Protein AF-A0A2V8R9N8-F1 (afdb_monomer)

Solvent-accessible surface area (backbone atoms only — not comparable to full-atom values): 4478 Å² total; per-residue (Å²): 58,34,41,38,32,28,39,46,69,18,46,79,76,45,76,43,81,78,48,65,99,43,73,70,58,42,52,53,50,53,62,51,58,74,70,62,80,52,66,64,37,57,47,100,85,67,46,67,32,70,45,78,47,79,48,75,79,46,79,46,73,58,96,87,42,83,41,80,49,79,83,78,127

Foldseek 3Di:
DKKWKAFQQQQTPDIDDPDDPDPVRVVVVVVVVNPDGDHGDADPVRGRDMDIDDDDWDWDQDPNDTDTDDPDD

pLDDT: mean 88.59, std 8.7, range [45.38, 95.56]

Nearest PDB structures (foldseek):
  6i97-assembly1_E  TM=7.916E-01  e=1.900E-01  Pseudomonas aeruginosa
  6owt-assembly1_S  TM=3.379E-01  e=6.836E-01  Rattus norvegicus
  7uxh-assembly1_i  TM=2.748E-01  e=2.048E+00  Homo sapiens
  7k5b-assembly1_F  TM=2.755E-01  e=3.139E+00  Tetrahymena thermophila

Structure (mmCIF, N/CA/C/O backbone):
data_AF-A0A2V8R9N8-F1
#
_entry.id   AF-A0A2V8R9N8-F1
#
loop_
_atom_site.group_PDB
_atom_site.id
_atom_site.type_symbol
_atom_site.label_atom_id
_atom_site.label_alt_id
_atom_site.label_comp_id
_atom_site.label_asym_id
_atom_site.label_entity_id
_atom_site.label_seq_id
_atom_site.pdbx_PDB_ins_code
_atom_site.Cartn_x
_atom_site.Cartn_y
_atom_site.Cartn_z
_atom_site.occupancy
_atom_site.B_iso_or_equiv
_atom_site.auth_seq_id
_atom_site.auth_comp_id
_atom_site.auth_asym_id
_atom_site.auth_atom_id
_atom_site.pdbx_PDB_model_num
ATOM 1 N N . MET A 1 1 ? -6.697 5.911 2.024 1.00 91.06 1 MET A N 1
ATOM 2 C CA . MET A 1 1 ? -5.968 5.977 0.741 1.00 91.06 1 MET A CA 1
ATOM 3 C C . MET A 1 1 ? -4.469 6.139 0.979 1.00 91.06 1 MET A C 1
ATOM 5 O O . MET A 1 1 ? -4.068 6.929 1.829 1.00 91.06 1 MET A O 1
ATOM 9 N N . ALA A 1 2 ? -3.652 5.418 0.213 1.00 94.00 2 ALA A N 1
ATOM 10 C CA . ALA A 1 2 ? -2.194 5.486 0.219 1.00 94.00 2 ALA A CA 1
ATOM 11 C C . ALA A 1 2 ? -1.667 5.937 -1.153 1.00 94.00 2 ALA A C 1
ATOM 13 O O . ALA A 1 2 ? -2.203 5.535 -2.186 1.00 94.00 2 ALA A O 1
ATOM 14 N N . LEU A 1 3 ? -0.610 6.745 -1.160 1.00 95.56 3 LEU A N 1
ATOM 15 C CA . LEU A 1 3 ? 0.200 7.063 -2.333 1.00 95.56 3 LEU A CA 1
ATOM 16 C C . LEU A 1 3 ? 1.472 6.215 -2.287 1.00 95.56 3 LEU A C 1
ATOM 18 O O . LEU A 1 3 ? 2.203 6.260 -1.297 1.00 95.56 3 LEU A O 1
ATOM 22 N N . LEU A 1 4 ? 1.720 5.439 -3.336 1.00 94.94 4 LEU A N 1
ATOM 23 C CA . LEU A 1 4 ? 2.877 4.561 -3.466 1.00 94.94 4 LEU A CA 1
ATOM 24 C C . LEU A 1 4 ? 3.760 5.064 -4.601 1.00 94.94 4 LEU A C 1
ATOM 26 O O . LEU A 1 4 ? 3.255 5.438 -5.658 1.00 94.94 4 LEU A O 1
ATOM 30 N N . GLN A 1 5 ? 5.071 5.014 -4.393 1.00 94.88 5 GLN A N 1
ATOM 31 C CA . GLN A 1 5 ? 6.056 5.264 -5.438 1.00 94.88 5 GLN A CA 1
ATOM 32 C C . GLN A 1 5 ? 6.932 4.029 -5.609 1.00 94.88 5 GLN A C 1
ATOM 34 O O . GLN A 1 5 ? 7.505 3.529 -4.636 1.00 94.88 5 GLN A O 1
ATOM 39 N N . LEU A 1 6 ? 7.026 3.551 -6.846 1.00 93.31 6 LEU A N 1
ATOM 40 C CA . LEU A 1 6 ? 7.871 2.438 -7.253 1.00 93.31 6 LEU A CA 1
ATOM 41 C C . LEU A 1 6 ? 8.996 2.945 -8.156 1.00 93.31 6 LEU A C 1
ATOM 43 O O . LEU A 1 6 ? 8.777 3.823 -8.997 1.00 93.31 6 LEU A O 1
ATOM 47 N N . ASP A 1 7 ? 10.184 2.369 -8.006 1.00 91.62 7 ASP A N 1
ATOM 48 C CA . ASP A 1 7 ? 11.250 2.539 -8.989 1.00 91.62 7 ASP A CA 1
ATOM 49 C C . ASP A 1 7 ? 11.047 1.645 -10.227 1.00 91.62 7 ASP A C 1
ATOM 51 O O . ASP A 1 7 ? 10.120 0.837 -10.308 1.00 91.62 7 ASP A O 1
ATOM 55 N N . GLU A 1 8 ? 11.951 1.785 -11.194 1.00 90.69 8 GLU A N 1
ATOM 56 C CA . GLU A 1 8 ? 11.968 1.044 -12.464 1.00 90.69 8 GLU A CA 1
ATOM 57 C C . GLU A 1 8 ? 12.093 -0.483 -12.298 1.00 90.69 8 GLU A C 1
ATOM 59 O O . GLU A 1 8 ? 11.785 -1.237 -13.221 1.00 90.69 8 GLU A O 1
ATOM 64 N N . SER A 1 9 ? 12.522 -0.960 -11.126 1.00 88.12 9 SER A N 1
ATOM 65 C CA . SER A 1 9 ? 12.609 -2.387 -10.793 1.00 88.12 9 SER A CA 1
ATOM 66 C C . SER A 1 9 ? 11.362 -2.920 -10.079 1.00 88.12 9 SER A C 1
ATOM 68 O O . SER A 1 9 ? 11.340 -4.070 -9.643 1.00 88.12 9 SER A O 1
ATOM 70 N N . GLY A 1 10 ? 10.328 -2.085 -9.912 1.00 87.00 10 GLY A N 1
ATOM 71 C CA . GLY A 1 10 ? 9.131 -2.432 -9.145 1.00 87.00 10 GLY A CA 1
ATOM 72 C C . GLY A 1 10 ? 9.350 -2.418 -7.629 1.00 87.00 10 GLY A C 1
ATOM 73 O O . GLY A 1 10 ? 8.520 -2.929 -6.872 1.00 87.00 10 GLY A O 1
ATOM 74 N N . ARG A 1 11 ? 10.458 -1.846 -7.137 1.00 89.94 11 ARG A N 1
ATOM 75 C CA . ARG A 1 11 ? 10.681 -1.715 -5.694 1.00 89.94 11 ARG A CA 1
ATOM 76 C C . ARG A 1 11 ? 9.943 -0.509 -5.154 1.00 89.94 11 ARG A C 1
ATOM 78 O O . ARG A 1 11 ? 10.012 0.582 -5.709 1.00 89.94 11 ARG A O 1
ATOM 85 N N . LEU A 1 12 ? 9.283 -0.710 -4.021 1.00 92.69 12 LEU A N 1
ATOM 86 C CA . LEU A 1 12 ? 8.617 0.352 -3.288 1.00 92.69 12 LEU A CA 1
ATOM 87 C C . LEU A 1 12 ? 9.649 1.284 -2.649 1.00 92.69 12 LEU A C 1
ATOM 89 O O . LEU A 1 12 ? 10.356 0.883 -1.727 1.00 92.69 12 LEU A O 1
ATOM 93 N N . VAL A 1 13 ? 9.723 2.521 -3.139 1.00 93.81 13 VAL A N 1
ATOM 94 C CA . VAL A 1 13 ? 10.654 3.543 -2.635 1.00 93.81 13 VAL A CA 1
ATOM 95 C C . VAL A 1 13 ? 9.999 4.493 -1.640 1.00 93.81 13 VAL A C 1
ATOM 97 O O . VAL A 1 13 ? 10.680 5.046 -0.781 1.00 93.81 13 VAL A O 1
ATOM 100 N N . SER A 1 14 ? 8.679 4.675 -1.724 1.00 94.44 14 SER A N 1
ATOM 101 C CA . SER A 1 14 ? 7.931 5.526 -0.799 1.00 94.44 14 SER A CA 1
ATOM 102 C C . SER A 1 14 ? 6.486 5.064 -0.657 1.00 94.44 14 SER A C 1
ATOM 104 O O . SER A 1 14 ? 5.863 4.611 -1.620 1.00 94.44 14 SER A O 1
ATOM 106 N N . VAL A 1 15 ? 5.951 5.212 0.554 1.00 95.25 15 VAL A N 1
ATOM 107 C CA . VAL A 1 15 ? 4.527 5.064 0.862 1.00 95.25 15 VAL A CA 1
ATOM 108 C C . VAL A 1 15 ? 4.122 6.239 1.730 1.00 95.25 15 VAL A C 1
ATOM 110 O O . VAL A 1 15 ? 4.722 6.474 2.779 1.00 95.25 15 VAL A O 1
ATOM 113 N N . LYS A 1 16 ? 3.078 6.951 1.319 1.00 95.25 16 LYS A N 1
ATOM 114 C CA . LYS A 1 16 ? 2.479 8.028 2.098 1.00 95.25 16 LYS A CA 1
ATOM 115 C C . LYS A 1 16 ? 1.002 7.740 2.307 1.00 95.25 16 LYS A C 1
ATOM 117 O O . LYS A 1 16 ? 0.247 7.637 1.343 1.00 95.25 16 LYS A O 1
ATOM 122 N N . MET A 1 17 ? 0.582 7.650 3.562 1.00 94.75 17 MET A N 1
ATOM 123 C CA . MET A 1 17 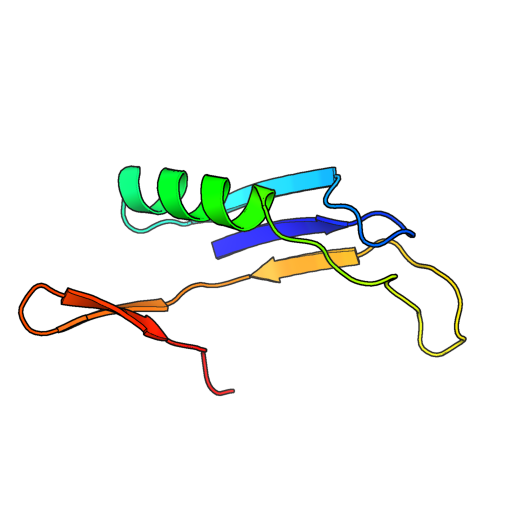? -0.838 7.620 3.891 1.00 94.75 17 MET A CA 1
ATOM 124 C C . MET A 1 17 ? -1.419 9.020 3.699 1.00 94.75 17 MET A C 1
ATOM 126 O O . MET A 1 17 ? -0.888 10.003 4.210 1.00 94.75 17 MET A O 1
ATOM 130 N N . LEU A 1 18 ? -2.457 9.113 2.869 1.00 95.00 18 LEU A N 1
ATOM 131 C CA . LEU A 1 18 ? -3.168 10.365 2.599 1.00 95.00 18 LEU A CA 1
ATOM 132 C C . LEU A 1 18 ? -4.436 10.471 3.441 1.00 95.00 18 LEU A C 1
ATOM 134 O O . LEU A 1 18 ? -4.842 11.566 3.807 1.00 95.00 18 LEU A O 1
ATOM 138 N N . GLU A 1 19 ? -5.060 9.329 3.717 1.00 93.38 19 GLU A N 1
ATOM 139 C CA . GLU A 1 19 ? -6.320 9.245 4.441 1.00 93.38 19 GLU A CA 1
ATOM 140 C C . GLU A 1 19 ? -6.444 7.866 5.089 1.00 93.38 19 GLU A C 1
ATOM 142 O O . GLU A 1 19 ? -6.159 6.848 4.444 1.00 93.38 19 GLU A O 1
ATOM 147 N N . ALA A 1 20 ? -6.910 7.823 6.330 1.00 93.06 20 ALA A N 1
ATOM 148 C CA . ALA A 1 20 ? -7.293 6.606 7.024 1.00 93.06 20 ALA A CA 1
ATOM 149 C C . ALA A 1 20 ? -8.4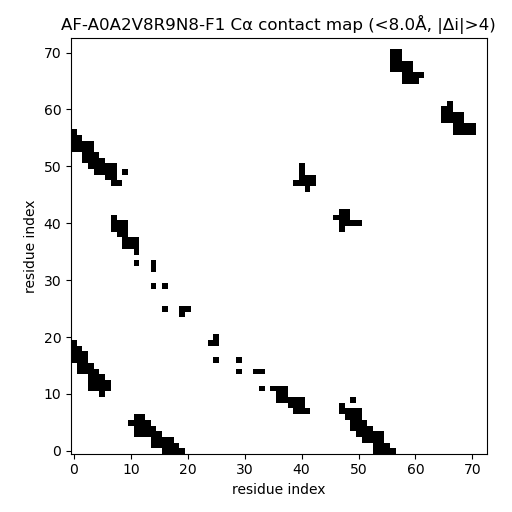42 6.924 7.993 1.00 93.06 20 ALA A C 1
ATOM 151 O O . ALA A 1 20 ? -8.480 8.027 8.537 1.00 93.06 20 ALA A O 1
ATOM 152 N N . PRO A 1 21 ? -9.372 5.983 8.215 1.00 90.62 21 PRO A N 1
ATOM 153 C CA . PRO A 1 21 ? -10.476 6.189 9.150 1.00 90.62 21 PRO A CA 1
ATOM 154 C C . PRO A 1 21 ? -10.033 6.142 10.621 1.00 90.62 21 PRO A C 1
ATOM 156 O O . PRO A 1 21 ? -10.755 6.635 11.480 1.00 90.62 21 PRO A O 1
ATOM 159 N N . ASP A 1 22 ? -8.876 5.537 10.907 1.00 91.69 22 ASP A N 1
ATOM 160 C CA . ASP A 1 22 ? -8.346 5.338 12.256 1.00 91.69 22 ASP A CA 1
ATOM 161 C C . ASP A 1 22 ? -6.808 5.117 12.223 1.00 91.69 22 ASP A C 1
ATOM 163 O O . ASP A 1 22 ? -6.314 4.502 11.265 1.00 91.69 22 ASP A O 1
ATOM 167 N N . PRO A 1 23 ? -6.038 5.580 13.233 1.00 94.12 23 PRO A N 1
ATOM 168 C CA . PRO A 1 23 ? -4.580 5.420 13.280 1.00 94.12 23 PRO A CA 1
ATOM 169 C C . PRO A 1 23 ? -4.073 3.969 13.331 1.00 94.12 23 PRO A C 1
ATOM 171 O O . PRO A 1 23 ? -3.018 3.668 12.764 1.00 94.12 23 PRO A O 1
ATOM 174 N N . ASP A 1 24 ? -4.794 3.048 13.976 1.00 92.38 24 ASP A N 1
ATOM 175 C CA . ASP A 1 24 ? -4.398 1.635 14.034 1.00 92.38 24 ASP A CA 1
ATOM 176 C C . ASP A 1 24 ? -4.599 0.957 12.674 1.00 92.38 24 ASP A C 1
ATOM 178 O O . ASP A 1 24 ? -3.777 0.131 12.249 1.00 92.38 24 ASP A O 1
ATOM 182 N N . ILE A 1 25 ? -5.645 1.356 11.940 1.00 90.50 25 ILE A N 1
ATOM 183 C CA . ILE A 1 25 ? -5.854 0.943 10.545 1.00 90.50 25 ILE A CA 1
ATOM 184 C C . ILE A 1 25 ? -4.737 1.499 9.660 1.00 90.50 25 ILE A C 1
ATOM 186 O O . ILE A 1 25 ? -4.159 0.747 8.872 1.00 90.50 25 ILE A O 1
ATOM 190 N N . GLU A 1 26 ? -4.389 2.779 9.808 1.00 94.31 26 GLU A N 1
ATOM 191 C CA . GLU A 1 26 ? -3.287 3.403 9.071 1.00 94.31 26 GLU A CA 1
ATOM 192 C C . GLU A 1 26 ? -1.979 2.623 9.248 1.00 94.31 26 GLU A C 1
ATOM 194 O O . GLU A 1 26 ? -1.355 2.204 8.267 1.00 94.31 26 GLU A O 1
ATOM 199 N N . LYS A 1 27 ? -1.598 2.371 10.505 1.00 95.19 27 LYS A N 1
ATOM 200 C CA . LYS A 1 27 ? -0.389 1.625 10.859 1.00 95.19 27 LYS A CA 1
ATOM 201 C C . LYS A 1 27 ? -0.399 0.227 10.248 1.00 95.19 27 LYS A C 1
ATOM 203 O O . LYS A 1 27 ? 0.593 -0.193 9.655 1.00 95.19 27 LYS A O 1
ATOM 208 N N . SER A 1 28 ? -1.518 -0.485 10.363 1.00 92.31 28 SER A N 1
ATOM 209 C CA . SER A 1 28 ? -1.651 -1.854 9.857 1.00 92.31 28 SER A CA 1
ATOM 210 C C . SER A 1 28 ? -1.534 -1.921 8.333 1.00 92.31 28 SER A C 1
ATOM 212 O O . SER A 1 28 ? -0.828 -2.780 7.799 1.00 92.31 28 SER A O 1
ATOM 214 N N . VAL A 1 29 ? -2.173 -0.986 7.625 1.00 92.38 29 VAL A N 1
ATOM 215 C CA . VAL A 1 29 ? -2.092 -0.873 6.163 1.00 92.38 29 VAL A CA 1
ATOM 216 C C . VAL A 1 29 ? -0.670 -0.547 5.720 1.00 92.38 29 VAL A C 1
ATOM 218 O O . VAL A 1 29 ? -0.147 -1.200 4.816 1.00 92.38 29 VAL A O 1
ATOM 221 N N . LEU A 1 30 ? -0.014 0.416 6.370 1.00 94.75 30 LEU A N 1
ATOM 222 C CA . LEU A 1 30 ? 1.356 0.801 6.044 1.00 94.75 30 LEU A CA 1
ATOM 223 C C . LEU A 1 30 ? 2.326 -0.382 6.199 1.00 94.75 30 LEU A C 1
ATOM 225 O O . LEU A 1 30 ? 3.136 -0.645 5.309 1.00 94.75 30 LEU A O 1
ATOM 229 N N . GLU A 1 31 ? 2.218 -1.127 7.300 1.00 94.50 31 GLU A N 1
ATOM 230 C CA . GLU A 1 31 ? 3.038 -2.317 7.549 1.00 94.50 31 GLU A CA 1
ATOM 231 C C . GLU A 1 31 ? 2.752 -3.459 6.566 1.00 94.50 31 GLU A C 1
ATOM 233 O O . GLU A 1 31 ? 3.660 -4.222 6.225 1.00 94.50 31 GLU A O 1
ATOM 238 N N . ALA A 1 32 ? 1.517 -3.581 6.074 1.00 93.00 32 ALA A N 1
ATOM 239 C CA . ALA A 1 32 ? 1.174 -4.548 5.037 1.00 93.00 32 ALA A CA 1
ATOM 240 C C . ALA A 1 32 ? 1.784 -4.166 3.679 1.00 93.00 32 ALA A C 1
ATOM 242 O O . ALA A 1 32 ? 2.448 -4.994 3.055 1.00 93.00 32 ALA A O 1
ATOM 243 N N . ILE A 1 33 ? 1.619 -2.910 3.249 1.00 93.44 33 ILE A N 1
ATOM 244 C CA . ILE A 1 33 ? 2.123 -2.408 1.962 1.00 93.44 33 ILE A CA 1
ATOM 245 C C . ILE A 1 33 ? 3.650 -2.536 1.873 1.00 93.44 33 ILE A C 1
ATOM 247 O O . ILE A 1 33 ? 4.172 -2.957 0.843 1.00 93.44 33 ILE A O 1
ATOM 251 N N . LYS A 1 34 ? 4.382 -2.243 2.956 1.00 91.06 34 LYS A N 1
ATOM 252 C CA . LYS A 1 34 ? 5.853 -2.377 3.006 1.00 91.06 34 LYS A CA 1
ATOM 253 C C . LYS A 1 34 ? 6.362 -3.793 2.707 1.00 91.06 34 LYS A C 1
ATOM 255 O O . LYS A 1 34 ? 7.535 -3.962 2.387 1.00 91.06 34 LYS A O 1
ATOM 260 N N . LYS A 1 35 ? 5.508 -4.814 2.829 1.00 92.00 35 LYS A N 1
ATOM 261 C CA . LYS A 1 35 ? 5.852 -6.219 2.554 1.00 92.00 35 LYS A CA 1
ATOM 262 C C . LYS A 1 35 ? 5.571 -6.625 1.108 1.00 92.00 35 LYS A C 1
ATOM 264 O O . LYS A 1 35 ? 5.936 -7.732 0.714 1.00 92.00 35 LYS A O 1
ATOM 269 N N . TRP A 1 36 ? 4.906 -5.777 0.327 1.00 89.88 36 TRP A N 1
ATOM 270 C CA . TRP A 1 36 ? 4.554 -6.092 -1.050 1.00 89.88 36 TRP A CA 1
ATOM 271 C C . TRP A 1 36 ? 5.783 -6.066 -1.955 1.00 89.88 36 TRP A C 1
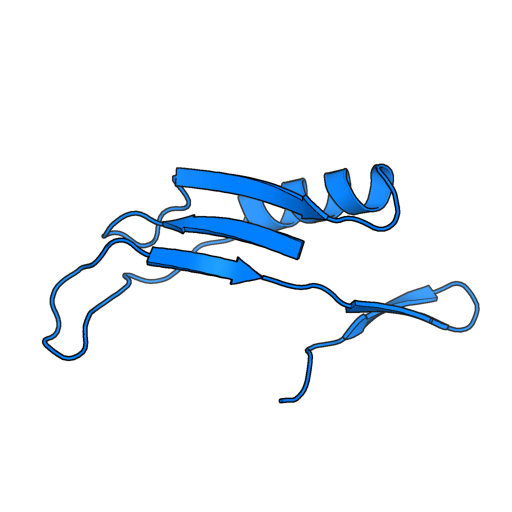ATOM 273 O O . TRP A 1 36 ? 6.715 -5.283 -1.770 1.00 89.88 36 TRP A O 1
ATOM 283 N N . ARG A 1 37 ? 5.771 -6.943 -2.959 1.00 83.44 37 ARG A N 1
ATOM 284 C CA . ARG A 1 37 ? 6.730 -6.937 -4.062 1.00 83.44 37 ARG A CA 1
ATOM 285 C C . ARG A 1 37 ? 5.956 -6.773 -5.354 1.00 83.44 37 ARG A C 1
ATOM 287 O O . ARG A 1 37 ? 5.048 -7.558 -5.616 1.00 83.44 37 ARG A O 1
ATOM 294 N N . PHE A 1 38 ? 6.324 -5.773 -6.140 1.00 87.12 38 PHE A N 1
ATOM 295 C CA . PHE A 1 38 ? 5.740 -5.543 -7.453 1.00 87.12 38 PHE A CA 1
ATOM 296 C C . PHE A 1 38 ? 6.685 -6.095 -8.522 1.00 87.12 38 PHE A C 1
ATOM 298 O O . PHE A 1 38 ? 7.896 -6.180 -8.308 1.00 87.12 38 PHE A O 1
ATOM 305 N N . GLY A 1 39 ? 6.124 -6.513 -9.655 1.00 84.31 39 GLY A N 1
ATOM 306 C CA . GLY A 1 39 ? 6.927 -6.795 -10.843 1.00 84.31 39 GLY A CA 1
ATOM 307 C C . GLY A 1 39 ? 7.484 -5.505 -11.446 1.00 84.31 39 GLY A C 1
ATOM 308 O O . GLY A 1 39 ? 7.050 -4.410 -11.081 1.00 84.31 39 GLY A O 1
ATOM 309 N N . ASN A 1 40 ? 8.414 -5.637 -12.394 1.00 84.50 40 ASN A N 1
ATOM 310 C CA . ASN A 1 40 ? 8.922 -4.494 -13.151 1.00 84.50 40 ASN A CA 1
ATOM 311 C C . ASN A 1 40 ? 7.755 -3.752 -13.807 1.00 84.50 40 ASN A C 1
ATOM 313 O O . ASN A 1 40 ? 6.988 -4.337 -14.577 1.00 84.50 40 ASN A O 1
ATOM 317 N N . ALA A 1 41 ? 7.637 -2.462 -13.515 1.00 82.56 41 ALA A N 1
ATOM 318 C CA . ALA A 1 41 ? 6.696 -1.609 -14.208 1.00 82.56 41 ALA A CA 1
ATOM 319 C C . ALA A 1 41 ? 7.261 -1.280 -15.589 1.00 82.56 41 ALA A C 1
ATOM 321 O O . ALA A 1 41 ? 8.354 -0.729 -15.698 1.00 82.56 41 ALA A O 1
ATOM 322 N N . THR A 1 42 ? 6.517 -1.632 -16.633 1.00 88.06 42 THR A N 1
ATOM 323 C CA . THR A 1 42 ? 6.898 -1.365 -18.021 1.00 88.06 42 THR A CA 1
ATOM 324 C C . THR A 1 42 ? 5.876 -0.452 -18.681 1.00 88.06 42 THR A C 1
ATOM 326 O O . THR A 1 42 ? 4.679 -0.531 -18.399 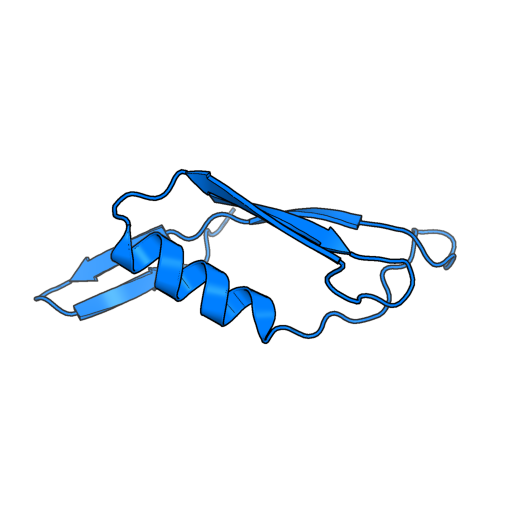1.00 88.06 42 THR A O 1
ATOM 329 N N . SER A 1 43 ? 6.351 0.451 -19.534 1.00 85.00 43 SER A N 1
ATOM 330 C CA . SER A 1 43 ? 5.496 1.238 -20.417 1.00 85.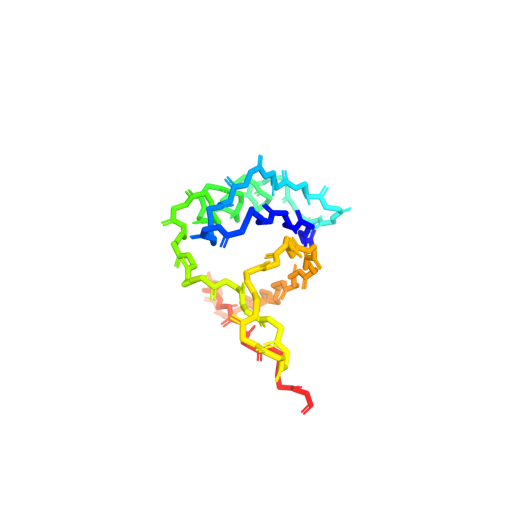00 43 SER A CA 1
ATOM 331 C C . SER A 1 43 ? 4.896 0.353 -21.517 1.00 85.00 43 SER A C 1
ATOM 333 O O . SER A 1 43 ? 5.316 -0.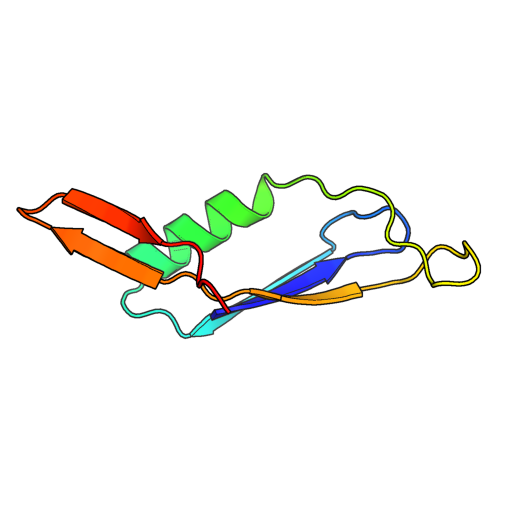785 -21.737 1.00 85.00 43 SER A O 1
ATOM 335 N N . ASN A 1 44 ? 3.980 0.914 -22.308 1.00 85.62 44 ASN A N 1
ATOM 336 C CA . ASN A 1 44 ? 3.439 0.239 -23.493 1.00 85.62 44 ASN A CA 1
ATOM 337 C C . ASN A 1 44 ? 4.503 -0.055 -24.574 1.00 85.62 44 ASN A C 1
ATOM 339 O O . ASN A 1 44 ? 4.224 -0.803 -25.507 1.00 85.62 44 ASN A O 1
ATOM 343 N N . THR A 1 45 ? 5.700 0.533 -24.469 1.00 88.25 45 THR A N 1
ATOM 344 C CA . THR A 1 45 ? 6.843 0.284 -25.363 1.00 88.25 45 THR A CA 1
ATOM 345 C C . THR A 1 45 ? 7.844 -0.726 -24.788 1.00 88.25 45 THR A C 1
ATOM 347 O O . THR A 1 45 ? 8.811 -1.064 -25.463 1.00 88.25 45 THR A O 1
ATOM 350 N N . GLY A 1 46 ? 7.609 -1.242 -23.574 1.00 86.31 46 GLY A N 1
ATOM 351 C CA . GLY A 1 46 ? 8.466 -2.231 -22.909 1.00 86.31 46 GLY A CA 1
ATOM 352 C C . GLY A 1 46 ? 9.625 -1.641 -22.099 1.00 86.31 46 GLY A C 1
ATOM 353 O O . GLY A 1 46 ? 10.429 -2.393 -21.553 1.00 86.31 46 GLY A O 1
ATOM 354 N N . GLU A 1 47 ? 9.715 -0.316 -21.992 1.00 88.62 47 GLU A N 1
ATOM 355 C CA . GLU A 1 47 ? 10.733 0.362 -21.183 1.00 88.62 47 GLU A CA 1
ATOM 356 C C . GLU A 1 47 ? 10.361 0.316 -19.700 1.00 88.62 47 GLU A C 1
ATOM 358 O O . GLU A 1 47 ? 9.193 0.492 -19.351 1.00 88.62 47 GLU A O 1
ATOM 363 N N . SER A 1 48 ? 11.342 0.110 -18.817 1.00 88.94 48 SER A N 1
ATOM 364 C CA . SER A 1 48 ? 11.110 0.214 -17.375 1.00 88.94 48 SER A CA 1
ATOM 365 C C . SER A 1 48 ? 10.765 1.649 -16.988 1.00 88.94 48 SER A C 1
ATOM 367 O O . SER A 1 48 ? 11.435 2.590 -17.410 1.00 88.94 48 SER A O 1
ATOM 369 N N . VAL A 1 49 ? 9.742 1.823 -16.153 1.00 91.44 49 VAL A N 1
ATOM 370 C CA . VAL A 1 49 ? 9.268 3.147 -15.736 1.00 91.44 49 VAL A CA 1
ATOM 371 C C . VAL A 1 49 ? 9.072 3.232 -14.231 1.00 91.44 49 VAL A C 1
ATOM 373 O O . VAL A 1 49 ? 8.745 2.250 -13.567 1.00 91.44 49 VAL A O 1
ATOM 376 N N . ARG A 1 50 ? 9.230 4.440 -13.687 1.00 92.12 50 ARG A N 1
ATOM 377 C CA . ARG A 1 50 ? 8.791 4.747 -12.322 1.00 92.12 50 ARG A CA 1
ATOM 378 C C . ARG A 1 50 ? 7.275 4.851 -12.286 1.00 92.12 50 ARG A C 1
ATOM 380 O O . ARG A 1 50 ? 6.668 5.394 -13.207 1.00 92.12 50 ARG A O 1
ATOM 387 N N . VAL A 1 51 ? 6.678 4.382 -11.197 1.00 92.50 51 VAL A N 1
ATOM 388 C CA . VAL A 1 51 ? 5.224 4.415 -11.012 1.00 92.50 51 VAL A CA 1
ATOM 389 C C . VAL A 1 51 ? 4.885 5.207 -9.769 1.00 92.50 51 VAL A C 1
ATOM 391 O O . VAL A 1 51 ? 5.419 4.944 -8.696 1.00 92.50 51 VAL A O 1
ATOM 394 N N . GLU A 1 52 ? 3.947 6.135 -9.908 1.00 94.44 52 GLU A N 1
ATOM 395 C CA . GLU A 1 52 ? 3.227 6.717 -8.784 1.00 94.44 52 GLU A CA 1
ATOM 396 C C . GLU A 1 52 ? 1.770 6.254 -8.856 1.00 94.44 52 GLU A C 1
ATOM 398 O O . GLU A 1 52 ? 1.083 6.479 -9.852 1.00 94.44 52 GLU A O 1
ATOM 403 N N . GLY A 1 53 ? 1.311 5.563 -7.815 1.00 91.44 53 GLY A N 1
ATOM 404 C CA . GLY A 1 53 ? -0.010 4.947 -7.773 1.00 91.44 53 GLY A CA 1
ATOM 405 C C . GLY A 1 53 ? -0.772 5.328 -6.515 1.00 91.44 53 GLY A C 1
ATOM 406 O O . GLY A 1 53 ? -0.198 5.431 -5.430 1.00 91.44 53 GLY A O 1
ATOM 407 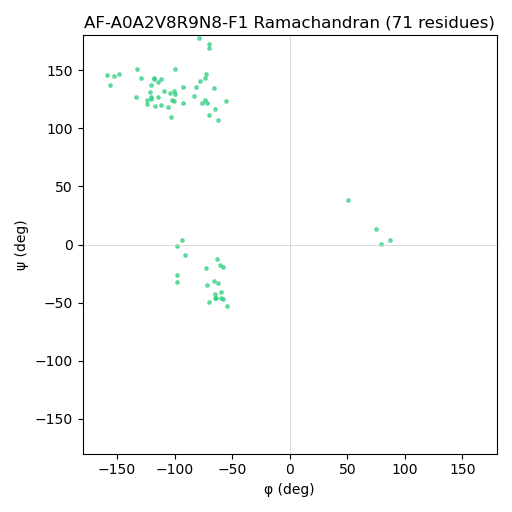N N . ARG A 1 54 ? -2.089 5.507 -6.647 1.00 93.06 54 ARG A N 1
ATOM 408 C CA . ARG A 1 54 ? -2.996 5.659 -5.505 1.00 93.06 54 ARG A CA 1
ATOM 409 C C . ARG A 1 54 ? -3.710 4.346 -5.246 1.00 93.06 54 ARG A C 1
ATOM 411 O O . ARG A 1 54 ? -4.255 3.747 -6.167 1.00 93.06 54 ARG A O 1
ATOM 418 N N . LEU A 1 55 ? -3.724 3.934 -3.987 1.00 91.00 55 LEU A N 1
ATOM 419 C CA . LEU A 1 55 ? -4.368 2.711 -3.541 1.00 91.00 55 LEU A CA 1
ATOM 420 C C . LEU A 1 55 ? -5.377 3.021 -2.437 1.00 91.00 55 LEU A C 1
ATOM 422 O O . LEU A 1 55 ? -5.036 3.605 -1.403 1.00 91.00 55 LEU A O 1
ATOM 426 N N . THR A 1 56 ? -6.622 2.607 -2.643 1.00 91.19 56 THR A N 1
ATOM 427 C CA . THR A 1 56 ? -7.709 2.798 -1.680 1.00 91.19 56 THR A CA 1
ATOM 428 C C . THR A 1 56 ? -8.168 1.446 -1.160 1.00 91.19 56 THR A C 1
ATOM 430 O O . THR A 1 56 ? -8.488 0.554 -1.939 1.00 91.19 56 THR A O 1
ATOM 433 N N . PHE A 1 57 ? -8.194 1.308 0.1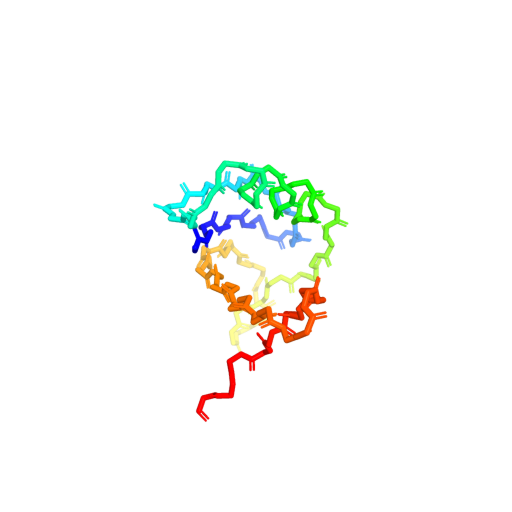65 1.00 88.50 57 PHE A N 1
ATOM 434 C CA . PHE A 1 57 ? -8.721 0.135 0.855 1.00 88.50 57 PHE A CA 1
ATOM 435 C C . PHE A 1 57 ? -10.092 0.477 1.423 1.00 88.50 57 PHE A C 1
ATOM 437 O O . PHE A 1 57 ? -10.230 1.485 2.117 1.00 88.50 57 PHE A O 1
ATOM 444 N N . TYR A 1 58 ? -11.073 -0.380 1.156 1.00 88.56 58 TYR A N 1
ATOM 445 C CA . TYR A 1 58 ? -12.400 -0.299 1.750 1.00 88.56 58 TYR A CA 1
ATOM 446 C C . TYR A 1 58 ? -12.531 -1.396 2.800 1.00 88.56 58 TYR A C 1
ATOM 448 O O . TYR A 1 58 ? -12.418 -2.582 2.482 1.00 88.56 58 TYR A O 1
ATOM 456 N N . PHE A 1 59 ? -12.736 -0.984 4.048 1.00 87.88 59 PHE A N 1
ATOM 457 C CA . PHE A 1 59 ? -12.949 -1.882 5.174 1.00 87.88 59 PHE A CA 1
ATOM 458 C C . PHE A 1 59 ? -14.437 -1.925 5.505 1.00 87.88 59 PHE A C 1
ATOM 460 O O . PHE A 1 59 ? -15.044 -0.889 5.766 1.00 87.88 59 PHE A O 1
ATOM 467 N N . GLU A 1 60 ? -15.011 -3.122 5.520 1.00 88.38 60 GLU A N 1
ATOM 468 C CA . GLU A 1 60 ? -16.358 -3.376 6.026 1.00 88.38 60 GLU A CA 1
ATOM 469 C C . GLU A 1 60 ? -16.260 -4.154 7.333 1.00 88.38 60 GLU A C 1
ATOM 471 O O . GLU A 1 60 ? -15.550 -5.156 7.408 1.00 88.38 60 GLU A O 1
ATOM 476 N N . ILE A 1 61 ? -16.989 -3.716 8.359 1.00 86.12 61 ILE A N 1
ATOM 477 C CA . ILE A 1 61 ? -17.111 -4.455 9.617 1.00 86.12 61 ILE A CA 1
ATOM 478 C C . ILE A 1 61 ? -18.477 -5.134 9.629 1.00 86.12 61 ILE A C 1
ATOM 480 O O . ILE A 1 61 ? -19.505 -4.471 9.752 1.00 86.12 61 ILE A O 1
ATOM 484 N N . ILE A 1 62 ? -18.491 -6.459 9.506 1.00 89.56 62 ILE A N 1
ATOM 485 C CA . ILE A 1 62 ? -19.712 -7.271 9.506 1.00 89.56 62 ILE A CA 1
ATOM 486 C C . ILE A 1 62 ? -19.660 -8.189 10.724 1.00 89.56 62 ILE A C 1
ATOM 488 O O . ILE A 1 62 ? -18.741 -8.992 10.861 1.00 89.56 62 ILE A O 1
ATOM 492 N N . ASN A 1 63 ? -20.635 -8.059 11.631 1.00 91.94 63 ASN A N 1
ATOM 493 C CA . ASN A 1 63 ? -20.712 -8.842 12.874 1.00 91.94 63 ASN A CA 1
ATOM 494 C C . ASN A 1 63 ? -19.402 -8.824 13.693 1.00 91.94 63 ASN A C 1
ATOM 496 O O . ASN A 1 63 ? -18.987 -9.839 14.247 1.00 91.94 63 ASN A O 1
ATOM 500 N N . GLY A 1 64 ? -18.722 -7.672 13.733 1.00 88.06 64 GLY A N 1
ATOM 501 C CA . GLY A 1 64 ? -17.451 -7.495 14.444 1.00 88.06 64 GLY A CA 1
ATOM 502 C C . GLY A 1 64 ? -16.208 -8.020 13.714 1.00 88.06 64 GLY A C 1
ATOM 503 O O . GLY A 1 64 ? -15.107 -7.886 14.239 1.00 88.06 64 GLY A O 1
ATOM 504 N N . GLN A 1 65 ? -16.346 -8.583 12.511 1.00 85.44 65 GLN A N 1
ATOM 505 C CA . GLN A 1 65 ? -15.217 -9.001 11.678 1.00 85.44 65 GLN A CA 1
ATOM 506 C C . GLN A 1 65 ? -14.921 -7.961 10.599 1.00 85.44 65 GLN A C 1
ATOM 508 O O . GLN A 1 65 ? -15.819 -7.549 9.866 1.00 85.44 65 GLN A O 1
ATOM 513 N N . ALA A 1 66 ? -13.654 -7.562 10.487 1.00 83.31 66 ALA A N 1
ATOM 514 C CA . ALA A 1 66 ? -13.190 -6.667 9.435 1.00 83.31 66 ALA A CA 1
ATOM 515 C C . ALA A 1 66 ? -12.894 -7.450 8.146 1.00 83.31 66 ALA A C 1
ATOM 517 O O . ALA A 1 66 ? -12.124 -8.411 8.153 1.00 83.31 66 ALA A O 1
ATOM 518 N N . LEU A 1 67 ? -13.472 -7.005 7.033 1.00 87.69 67 LEU A N 1
ATOM 519 C CA . LEU A 1 67 ? -13.234 -7.520 5.689 1.00 87.69 67 LEU A CA 1
ATOM 520 C C . LEU A 1 67 ? -12.711 -6.398 4.794 1.00 87.69 67 LEU A C 1
ATOM 522 O O . LEU A 1 67 ? -13.221 -5.279 4.819 1.00 87.69 67 LEU A O 1
ATOM 526 N N . VAL A 1 68 ? -11.705 -6.708 3.975 1.00 84.81 68 VAL A N 1
ATOM 527 C CA . VAL A 1 68 ? -11.218 -5.800 2.929 1.00 84.81 68 VAL A CA 1
ATOM 528 C C . VAL A 1 68 ? -11.951 -6.125 1.637 1.00 84.81 68 VAL A C 1
ATOM 530 O O . VAL A 1 68 ? -11.883 -7.256 1.150 1.00 84.81 68 VAL A O 1
ATOM 533 N N . ARG A 1 69 ? -12.642 -5.141 1.064 1.00 79.81 69 ARG A N 1
ATOM 534 C CA . ARG A 1 69 ?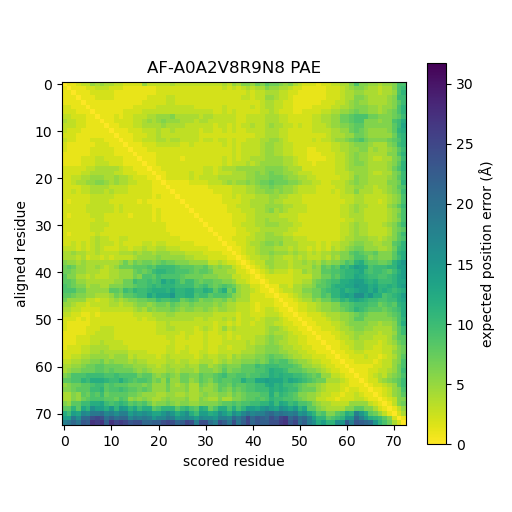 -13.267 -5.272 -0.253 1.00 79.81 69 ARG A CA 1
ATOM 535 C C . ARG A 1 69 ? -12.322 -4.765 -1.331 1.00 79.81 69 ARG A C 1
ATOM 537 O O . ARG A 1 69 ? -11.726 -3.698 -1.196 1.00 79.81 69 ARG A O 1
ATOM 544 N N . ASN A 1 70 ? -12.221 -5.526 -2.418 1.00 67.62 70 ASN A N 1
ATOM 545 C CA . ASN A 1 70 ? -11.699 -4.988 -3.664 1.00 67.62 70 ASN A CA 1
ATOM 546 C C . ASN A 1 70 ? -12.771 -4.046 -4.233 1.00 67.62 70 ASN A C 1
ATOM 548 O O . ASN A 1 70 ? -13.896 -4.516 -4.422 1.00 67.62 70 ASN A O 1
ATOM 552 N N . PRO A 1 71 ? -12.486 -2.757 -4.477 1.00 59.03 71 PRO A N 1
ATOM 553 C CA . PRO A 1 71 ? -13.428 -1.915 -5.195 1.00 59.03 71 PRO A CA 1
ATOM 554 C C . PRO A 1 71 ? -13.622 -2.489 -6.602 1.00 59.03 71 PRO A C 1
ATOM 556 O O . PRO A 1 71 ? -12.733 -2.418 -7.446 1.00 59.03 71 PRO A O 1
ATOM 559 N N . THR A 1 72 ? -14.777 -3.102 -6.853 1.00 54.44 72 THR A N 1
ATOM 560 C CA . THR A 1 72 ? -15.242 -3.336 -8.219 1.00 54.44 72 THR A CA 1
ATOM 561 C C . THR A 1 72 ? -15.504 -1.970 -8.843 1.00 54.44 72 THR A C 1
ATOM 563 O O . THR A 1 72 ? -16.326 -1.219 -8.316 1.00 54.44 72 THR A O 1
ATOM 566 N N . LEU A 1 73 ? -14.745 -1.651 -9.897 1.00 45.38 73 LEU A N 1
ATOM 567 C CA . LEU A 1 73 ? -15.030 -0.546 -10.816 1.00 45.38 73 LEU A CA 1
ATOM 568 C C . LEU A 1 73 ? -16.453 -0.659 -11.373 1.00 45.38 73 LEU A C 1
ATOM 570 O O . LEU A 1 73 ? -16.877 -1.807 -11.644 1.00 45.38 73 LEU A O 1
#

Secondary structure (DSSP, 8-state):
-EEEEE-TTS-EEEEEE---SSHHHHHHHHHHHTT--PPPPB-TTS-B--EEEEE--EEEEETTEEEEEP---

Radius of gyration: 14.37 Å; Cα contacts (8 Å, |Δi|>4): 114; chains: 1; bounding box: 33×19×40 Å

Sequence (73 aa):
MALLQLDESGRLVSVKMLEAPDPDIEKSVLEAIKKWRFGNATSNTGESVRVEGRLTFYFEIINGQALVRNPTL

Mean predicted aligned error: 4.7 Å